Protein AF-A0A7J6MWX7-F1 (afdb_monomer_lite)

Organism: Perkinsus olseni (NCBI:txid32597)

Sequence (137 aa):
MRFIVSILAIAAVAAEDACSNDDLGLMGGDVFSEFVWYCTQTAFIQDSYISECLETGCNMTRGCASCFDDYGRCARGCLNECFVTPSGDSCATCMTKLGCTETLYTCTGLTEPLPSPTKLSPVCSATGPSLLRRTSA

Secondary structure (DSSP, 8-state):
---------------TT-S-HHHHHHHSSHHHHHHHHHHHHHHHHHT--HHHHHHHHH---HHHHHHHHHHHHHHGGGHHHHSS-TTSHHHHHHHHHTTHHHHHHHHH---SPPPPPSS--S--TTS--GGGS----

pLDDT: mean 79.32, std 18.05, range [34.41, 94.5]

Foldseek 3Di:
DDDDDPPPPPPPPLQQALFDPVLVVLQADLLSQLQLLQLLLCCVVVVDAQLVLCCVFVVGDSQLSVLSRQLSVLLVQVCVPCNPFVPDPSSVVSSVVSCSVVSSCRSNVDPDDGDHHPHHDSHRPPPPDPVPPPDDD

Structure (mmCIF, N/CA/C/O backbone):
data_AF-A0A7J6MWX7-F1
#
_entry.id   AF-A0A7J6MWX7-F1
#
loop_
_atom_site.group_PDB
_atom_site.id
_atom_site.type_symbol
_atom_site.label_atom_id
_atom_site.label_alt_id
_atom_site.label_comp_id
_atom_site.label_asym_id
_atom_site.label_entity_id
_atom_site.label_seq_id
_atom_site.pdbx_PDB_ins_code
_atom_site.Cartn_x
_atom_site.Cartn_y
_atom_site.Cartn_z
_atom_site.occupancy
_atom_site.B_iso_or_equiv
_atom_site.auth_seq_id
_atom_site.auth_comp_id
_atom_site.auth_asym_id
_atom_site.auth_atom_id
_atom_site.pdbx_PDB_model_num
ATOM 1 N N . MET A 1 1 ? -36.860 -39.582 3.823 1.00 38.31 1 MET A N 1
ATOM 2 C CA . MET A 1 1 ? -36.135 -39.150 2.607 1.00 38.31 1 MET A CA 1
ATOM 3 C C . MET A 1 1 ? -35.960 -37.637 2.742 1.00 38.31 1 MET A C 1
ATOM 5 O O . MET A 1 1 ? -36.944 -36.932 2.621 1.00 38.31 1 MET A O 1
ATOM 9 N N . ARG A 1 2 ? -34.918 -37.145 3.437 1.00 47.12 2 ARG A N 1
ATOM 10 C CA . ARG A 1 2 ? -33.682 -36.562 2.857 1.00 47.12 2 ARG A CA 1
ATOM 11 C C . ARG A 1 2 ? -33.951 -35.862 1.522 1.00 47.12 2 ARG A C 1
ATOM 13 O O . ARG A 1 2 ? -34.295 -36.584 0.606 1.00 47.12 2 ARG A O 1
ATOM 20 N N . PHE A 1 3 ? -33.774 -34.537 1.437 1.00 42.94 3 PHE A N 1
ATOM 21 C CA . PHE A 1 3 ? -32.740 -33.902 0.604 1.00 42.9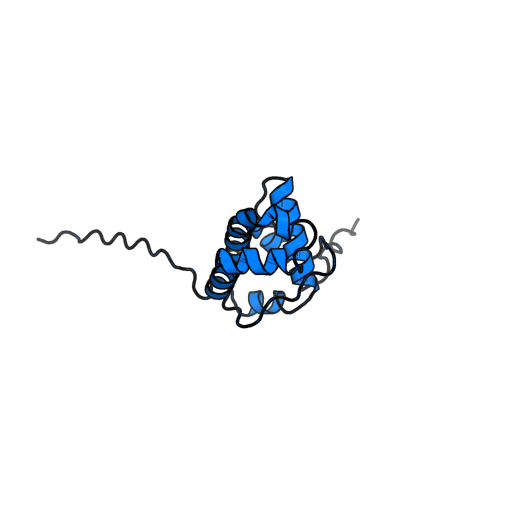4 3 PHE A CA 1
ATOM 22 C C . PHE A 1 3 ? -32.550 -32.406 0.969 1.00 42.94 3 PHE A C 1
ATOM 24 O O . PHE A 1 3 ? -33.390 -31.564 0.690 1.00 42.94 3 PHE A O 1
ATOM 31 N N . ILE A 1 4 ? -31.407 -32.162 1.624 1.00 50.44 4 ILE A N 1
ATOM 32 C CA . ILE A 1 4 ? -30.438 -31.062 1.448 1.00 50.44 4 ILE A CA 1
ATOM 33 C C . ILE A 1 4 ? -30.919 -29.620 1.677 1.00 50.44 4 ILE A C 1
ATOM 35 O O . ILE A 1 4 ? -31.474 -28.960 0.808 1.00 50.44 4 ILE A O 1
ATOM 39 N N . VAL A 1 5 ? -30.545 -29.104 2.849 1.00 44.44 5 VAL A N 1
ATOM 40 C CA . VAL A 1 5 ? -30.363 -27.677 3.125 1.00 44.44 5 VAL A CA 1
ATOM 41 C C . VAL A 1 5 ? -29.252 -27.169 2.196 1.00 44.44 5 VAL A C 1
ATOM 43 O O . VAL A 1 5 ? -28.085 -27.506 2.393 1.00 44.44 5 VAL A O 1
ATOM 46 N N . SER A 1 6 ? -29.595 -26.400 1.163 1.00 42.59 6 SER A N 1
ATOM 47 C CA . SER A 1 6 ? -28.619 -25.658 0.355 1.00 42.59 6 SER A CA 1
ATOM 48 C C . SER A 1 6 ? -28.066 -24.502 1.183 1.00 42.59 6 SER A C 1
ATOM 50 O O . SER A 1 6 ? -28.479 -23.354 1.044 1.00 42.59 6 SER A O 1
ATOM 52 N N . ILE A 1 7 ? -27.134 -24.824 2.077 1.00 50.22 7 ILE A N 1
ATOM 53 C CA . ILE A 1 7 ? -26.260 -23.853 2.727 1.00 50.22 7 ILE A CA 1
ATOM 54 C C . ILE A 1 7 ? -25.263 -23.400 1.658 1.00 50.22 7 ILE A C 1
ATOM 56 O O . ILE A 1 7 ? -24.142 -23.892 1.578 1.00 50.22 7 ILE A O 1
ATOM 60 N N . LEU A 1 8 ? -25.677 -22.460 0.808 1.00 47.09 8 LEU A N 1
ATOM 61 C CA . LEU A 1 8 ? -24.734 -21.514 0.223 1.00 47.09 8 LEU A CA 1
ATOM 62 C C . LEU A 1 8 ? -24.370 -20.541 1.344 1.00 47.09 8 LEU A C 1
ATOM 64 O O . LEU A 1 8 ? -24.843 -19.410 1.401 1.00 47.09 8 LEU A O 1
ATOM 68 N N . ALA A 1 9 ? -23.541 -21.017 2.273 1.00 44.44 9 ALA A N 1
ATOM 69 C CA . ALA A 1 9 ? -22.653 -20.129 2.988 1.00 44.44 9 ALA A CA 1
ATOM 70 C C . ALA A 1 9 ? -21.689 -19.612 1.922 1.00 44.44 9 ALA A C 1
ATOM 72 O O . ALA A 1 9 ? -20.647 -20.207 1.656 1.00 44.44 9 ALA A O 1
ATOM 73 N N . ILE A 1 10 ? -22.073 -18.523 1.258 1.00 48.38 10 ILE A N 1
ATOM 74 C CA . ILE A 1 10 ? -21.075 -17.603 0.747 1.00 48.38 10 ILE A CA 1
ATOM 75 C C . ILE A 1 10 ? -20.430 -17.095 2.027 1.00 48.38 10 ILE A C 1
ATOM 77 O O . ILE A 1 10 ? -20.947 -16.193 2.683 1.00 48.38 10 ILE A O 1
ATOM 81 N N . ALA A 1 11 ? -19.362 -17.767 2.447 1.00 39.28 11 ALA A N 1
ATOM 82 C CA . ALA A 1 11 ? -18.402 -17.137 3.310 1.00 39.28 11 ALA A CA 1
ATOM 83 C C . ALA A 1 11 ? -17.914 -15.938 2.495 1.00 39.28 11 ALA A C 1
ATOM 85 O O . ALA A 1 11 ? -17.018 -16.050 1.662 1.00 39.28 11 ALA A O 1
ATOM 86 N N . ALA A 1 12 ? -18.543 -14.783 2.711 1.00 43.00 12 ALA A N 1
ATOM 87 C CA . ALA A 1 12 ? -17.766 -13.575 2.822 1.00 43.00 12 ALA A CA 1
ATOM 88 C C . ALA A 1 12 ? -16.805 -13.876 3.969 1.00 43.00 12 ALA A C 1
ATOM 90 O O . ALA A 1 12 ? -17.102 -13.632 5.135 1.00 43.00 12 ALA A O 1
ATOM 91 N N . VAL A 1 13 ? -15.695 -14.540 3.638 1.00 44.25 13 VAL A N 1
ATOM 92 C CA . VAL A 1 13 ? -14.496 -14.349 4.415 1.00 44.25 13 VAL A CA 1
ATOM 93 C C . VAL A 1 13 ? -14.266 -12.852 4.252 1.00 44.25 13 VAL A C 1
ATOM 95 O O . VAL A 1 13 ? -13.807 -12.377 3.219 1.00 44.25 13 VAL A O 1
ATOM 98 N N . ALA A 1 14 ? -14.700 -12.069 5.242 1.00 48.03 14 ALA A N 1
ATOM 99 C CA . ALA A 1 14 ? -13.806 -11.021 5.681 1.00 48.03 14 ALA A CA 1
ATOM 100 C C . ALA A 1 14 ? -12.499 -11.786 5.867 1.00 48.03 14 ALA A C 1
ATOM 102 O O . ALA A 1 14 ? -12.469 -12.753 6.632 1.00 48.03 14 ALA A O 1
ATOM 103 N N . ALA A 1 15 ? -11.543 -11.562 4.969 1.00 52.19 15 ALA A N 1
ATOM 104 C CA . ALA A 1 15 ? -10.278 -12.260 5.011 1.00 52.19 15 ALA A CA 1
ATOM 105 C C . ALA A 1 15 ? -9.539 -11.6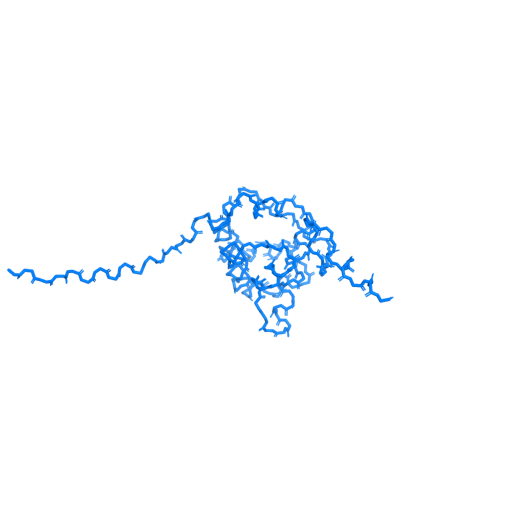87 6.218 1.00 52.19 15 ALA A C 1
ATOM 107 O O . ALA A 1 15 ? -8.663 -10.857 6.063 1.00 52.19 15 ALA A O 1
ATOM 108 N N . GLU A 1 16 ? -10.010 -12.018 7.417 1.00 61.31 16 GLU A N 1
ATOM 109 C CA . GLU A 1 16 ? -9.347 -11.681 8.658 1.00 61.31 16 GLU A CA 1
ATOM 110 C C . GLU A 1 16 ? -8.008 -12.413 8.598 1.00 61.31 16 GLU A C 1
ATOM 112 O O . GLU A 1 16 ? -7.973 -13.624 8.355 1.00 61.31 16 GLU A O 1
ATOM 117 N N . ASP A 1 17 ? -6.921 -11.650 8.685 1.00 74.31 17 ASP A N 1
ATOM 118 C CA . ASP A 1 17 ? -5.550 -12.157 8.601 1.00 74.31 17 ASP A CA 1
ATOM 119 C C . ASP A 1 17 ? -5.221 -12.890 7.279 1.00 74.31 17 ASP A C 1
ATOM 121 O O . ASP A 1 17 ? -4.667 -13.991 7.255 1.00 74.31 17 ASP A O 1
ATOM 125 N N . ALA A 1 18 ? -5.535 -12.269 6.138 1.00 89.38 18 ALA A N 1
ATOM 126 C CA . ALA A 1 18 ? -5.200 -12.782 4.805 1.00 89.38 18 ALA A CA 1
ATOM 127 C C . ALA A 1 18 ? -3.685 -12.881 4.534 1.00 89.38 18 ALA A C 1
ATOM 129 O O . ALA A 1 18 ? -3.270 -13.564 3.591 1.00 89.38 18 ALA A O 1
ATOM 130 N N . CYS A 1 19 ? -2.867 -12.166 5.310 1.00 90.69 19 CYS A N 1
ATOM 131 C CA . CYS A 1 19 ? -1.420 -12.114 5.154 1.00 90.69 19 CYS A CA 1
ATOM 132 C C . CYS A 1 19 ? -0.719 -13.152 6.029 1.00 90.69 19 CYS A C 1
ATOM 134 O O . CYS A 1 19 ? -0.989 -13.292 7.219 1.00 90.69 19 CYS A O 1
ATOM 136 N N . SER A 1 20 ? 0.234 -13.867 5.434 1.00 89.19 20 SER A N 1
ATOM 137 C CA . SER A 1 20 ? 1.129 -14.757 6.170 1.00 89.19 20 SER A CA 1
ATOM 138 C C . SER A 1 20 ? 2.217 -13.974 6.918 1.00 89.19 20 SER A C 1
ATOM 140 O O . SER A 1 20 ? 2.450 -12.796 6.651 1.00 89.19 20 SER A O 1
ATOM 142 N N . ASN A 1 21 ? 2.958 -14.640 7.811 1.00 87.75 21 ASN A N 1
ATOM 143 C CA . ASN A 1 21 ? 4.120 -14.025 8.470 1.00 87.75 21 ASN A CA 1
ATOM 144 C C . ASN A 1 21 ? 5.179 -13.531 7.471 1.00 87.75 21 ASN A C 1
ATOM 146 O O . ASN A 1 21 ? 5.815 -12.508 7.718 1.00 87.75 21 ASN A O 1
ATOM 150 N N . ASP A 1 22 ? 5.357 -14.237 6.350 1.00 88.31 22 ASP A N 1
ATOM 151 C CA . ASP A 1 22 ? 6.292 -13.824 5.303 1.00 88.31 22 ASP A CA 1
ATOM 152 C C . ASP A 1 22 ? 5.814 -12.527 4.639 1.00 88.31 22 ASP A C 1
ATOM 154 O O . ASP A 1 22 ? 6.615 -11.616 4.445 1.00 88.31 22 ASP A O 1
ATOM 158 N N . ASP A 1 23 ? 4.507 -12.401 4.379 1.00 89.69 23 ASP A N 1
ATOM 159 C CA . ASP A 1 23 ? 3.913 -11.178 3.830 1.00 89.69 23 ASP A CA 1
ATOM 160 C C . ASP A 1 23 ? 4.060 -9.992 4.785 1.00 89.69 23 ASP A C 1
ATOM 162 O O . ASP A 1 23 ? 4.457 -8.907 4.367 1.00 89.69 23 ASP A O 1
ATOM 166 N N . LEU A 1 24 ? 3.782 -10.200 6.075 1.00 88.50 24 LEU A N 1
ATOM 167 C CA . LEU A 1 24 ? 3.964 -9.182 7.112 1.00 88.50 24 LEU A CA 1
ATOM 168 C C . LEU A 1 24 ? 5.429 -8.730 7.204 1.00 88.50 24 LEU A C 1
ATOM 170 O O . LEU A 1 24 ? 5.705 -7.543 7.386 1.00 88.50 24 LEU A O 1
ATOM 174 N N . GLY A 1 25 ? 6.373 -9.654 7.001 1.00 86.62 25 GLY A N 1
ATOM 175 C CA . GLY A 1 25 ? 7.802 -9.356 6.911 1.00 86.62 25 GLY A CA 1
ATOM 176 C C . GLY A 1 25 ? 8.171 -8.409 5.763 1.00 86.62 25 GLY A C 1
ATOM 177 O O . GLY A 1 25 ? 9.158 -7.681 5.876 1.00 86.62 25 GLY A O 1
ATOM 178 N N . LEU A 1 26 ? 7.369 -8.354 4.691 1.00 86.00 26 LEU A N 1
ATOM 179 C CA . LEU A 1 26 ? 7.564 -7.415 3.580 1.00 86.00 26 LEU A CA 1
ATOM 180 C C . LEU A 1 26 ? 7.179 -5.980 3.963 1.00 86.00 26 LEU A C 1
ATOM 182 O O . LEU A 1 26 ? 7.712 -5.039 3.388 1.00 86.00 26 LEU A O 1
ATOM 186 N N . MET A 1 27 ? 6.262 -5.802 4.917 1.00 85.62 27 MET A N 1
ATOM 187 C CA . MET A 1 27 ? 5.562 -4.533 5.150 1.00 85.62 27 MET A CA 1
ATOM 188 C C . MET A 1 27 ? 6.262 -3.563 6.104 1.00 85.62 27 MET A C 1
ATOM 190 O O . MET A 1 27 ? 5.918 -2.383 6.153 1.00 85.62 27 MET A O 1
ATOM 194 N N . GLY A 1 28 ? 7.242 -4.035 6.872 1.00 72.88 28 GLY A N 1
ATOM 195 C CA . GLY A 1 28 ? 7.806 -3.299 8.009 1.00 72.88 28 GLY A CA 1
ATOM 196 C C . GLY A 1 28 ? 8.765 -2.146 7.682 1.00 72.88 28 GLY A C 1
ATOM 197 O O . GLY A 1 28 ? 9.431 -1.662 8.593 1.00 72.88 28 GLY A O 1
ATOM 198 N N . GLY A 1 29 ? 8.900 -1.717 6.423 1.00 77.06 29 GLY A N 1
ATOM 199 C CA . GLY A 1 29 ? 9.901 -0.719 6.031 1.00 77.06 29 GLY A CA 1
ATOM 200 C C . GLY A 1 29 ? 9.440 0.263 4.959 1.00 77.06 29 GLY A C 1
ATOM 201 O O . GLY A 1 29 ? 8.511 -0.007 4.197 1.00 77.06 29 GLY A O 1
ATOM 202 N N . ASP A 1 30 ? 10.149 1.392 4.868 1.00 83.31 30 ASP A N 1
ATOM 203 C CA . ASP A 1 30 ? 9.839 2.488 3.939 1.00 83.31 30 ASP A CA 1
ATOM 204 C C . ASP A 1 30 ? 9.726 1.996 2.492 1.00 83.31 30 ASP A C 1
ATOM 206 O O . ASP A 1 30 ? 8.806 2.376 1.776 1.00 83.31 30 ASP A O 1
ATOM 210 N N . VAL A 1 31 ? 10.595 1.066 2.088 1.00 87.06 31 VAL A N 1
ATOM 211 C CA . VAL A 1 31 ? 10.627 0.491 0.734 1.00 87.06 31 VAL A CA 1
ATOM 212 C C . VAL A 1 31 ? 9.273 -0.081 0.314 1.00 87.06 31 VAL A C 1
ATOM 214 O O . VAL A 1 31 ? 8.848 0.125 -0.822 1.00 87.06 31 VAL A O 1
ATOM 217 N N . PHE A 1 32 ? 8.584 -0.778 1.218 1.00 90.44 32 PHE A N 1
ATOM 218 C CA . PHE A 1 32 ? 7.272 -1.334 0.917 1.00 90.44 32 PHE A CA 1
ATOM 219 C C . PHE A 1 32 ? 6.228 -0.234 0.758 1.00 90.44 32 PHE A C 1
ATOM 221 O O . PHE A 1 32 ? 5.498 -0.228 -0.227 1.00 90.44 32 PHE A O 1
ATOM 228 N N . SER A 1 33 ? 6.200 0.739 1.671 1.00 89.50 33 SER A N 1
ATOM 229 C CA . SER A 1 33 ? 5.266 1.866 1.579 1.00 89.50 33 SER A CA 1
ATOM 230 C C . SER A 1 33 ? 5.456 2.686 0.293 1.00 89.50 33 SER A C 1
ATOM 232 O O . SER A 1 33 ? 4.482 3.056 -0.363 1.00 89.50 33 SER A O 1
ATOM 234 N N . GLU A 1 34 ? 6.706 2.928 -0.114 1.00 91.56 34 GLU A N 1
ATOM 235 C CA . GLU A 1 34 ? 7.059 3.655 -1.339 1.00 91.56 34 GLU A CA 1
ATOM 236 C C . GLU A 1 34 ? 6.632 2.885 -2.594 1.00 91.56 34 GLU A C 1
ATOM 238 O O . GLU A 1 34 ? 6.187 3.482 -3.581 1.00 91.56 34 GLU A O 1
ATOM 243 N N . PHE A 1 35 ? 6.742 1.556 -2.545 1.00 93.00 35 PHE A N 1
ATOM 244 C CA . PHE A 1 35 ? 6.305 0.674 -3.617 1.00 93.00 35 PHE A CA 1
ATOM 245 C C . PHE A 1 35 ? 4.782 0.547 -3.696 1.00 93.00 35 PHE A C 1
ATOM 247 O O . PHE A 1 35 ? 4.218 0.636 -4.783 1.00 93.00 35 PHE A O 1
ATOM 254 N N . VAL A 1 36 ? 4.085 0.435 -2.563 1.00 91.88 36 VAL A N 1
ATOM 255 C CA . VAL A 1 36 ? 2.614 0.476 -2.512 1.00 91.88 36 VAL A CA 1
ATOM 256 C C . VAL A 1 36 ? 2.097 1.798 -3.075 1.00 91.88 36 VAL A C 1
ATOM 258 O O . VAL A 1 36 ? 1.128 1.800 -3.840 1.00 91.88 36 VAL A O 1
ATOM 261 N N . TRP A 1 37 ? 2.757 2.922 -2.771 1.00 90.56 37 TRP A N 1
ATOM 262 C CA . TRP A 1 37 ? 2.411 4.204 -3.385 1.00 90.56 37 TRP A CA 1
ATOM 263 C C . TRP A 1 37 ? 2.603 4.159 -4.903 1.00 90.56 37 TRP A C 1
ATOM 265 O O . TRP A 1 37 ? 1.683 4.508 -5.644 1.00 90.56 37 TRP A O 1
ATOM 275 N N . TYR A 1 38 ? 3.739 3.655 -5.389 1.00 92.06 38 TYR A N 1
ATOM 276 C CA . TYR A 1 38 ? 3.962 3.463 -6.823 1.00 92.06 38 TYR A CA 1
ATOM 277 C C . TYR A 1 38 ? 2.880 2.590 -7.485 1.00 92.06 38 TYR A C 1
ATOM 279 O O . TYR A 1 38 ? 2.338 2.973 -8.527 1.00 92.06 38 TYR A O 1
ATOM 287 N N . CYS A 1 39 ? 2.519 1.459 -6.875 1.00 92.75 39 CYS A N 1
ATOM 288 C CA . CYS A 1 39 ? 1.469 0.574 -7.374 1.00 92.75 39 CYS A CA 1
ATOM 289 C C . CYS A 1 39 ? 0.104 1.267 -7.399 1.00 92.75 39 CYS A C 1
ATOM 291 O O . CYS A 1 39 ? -0.617 1.148 -8.384 1.00 92.75 39 CYS A O 1
ATOM 293 N N . THR A 1 40 ? -0.229 2.043 -6.366 1.00 89.88 40 THR A N 1
ATOM 294 C CA . THR A 1 40 ? -1.490 2.799 -6.289 1.00 89.88 40 THR A CA 1
ATOM 295 C C . THR A 1 40 ? -1.577 3.854 -7.392 1.00 89.88 40 THR A C 1
ATOM 297 O O . THR A 1 40 ? -2.594 3.957 -8.075 1.00 89.88 40 THR A O 1
ATOM 300 N N . GLN A 1 41 ? -0.494 4.600 -7.625 1.00 88.25 41 GLN A N 1
ATOM 301 C CA . GLN A 1 41 ? -0.437 5.596 -8.700 1.00 88.25 41 GLN A CA 1
ATOM 302 C C . GLN A 1 41 ? -0.553 4.933 -10.075 1.00 88.25 41 GLN A C 1
ATOM 304 O O . GLN A 1 41 ? -1.265 5.425 -10.948 1.00 88.25 41 GLN A O 1
ATOM 309 N N . THR A 1 42 ? 0.124 3.800 -10.261 1.00 89.31 42 THR A N 1
ATOM 310 C CA . THR A 1 42 ? 0.092 3.034 -11.511 1.00 89.31 42 THR A CA 1
ATOM 311 C C . THR A 1 42 ? -1.302 2.481 -11.783 1.00 89.31 42 THR A C 1
ATOM 313 O O . THR A 1 42 ? -1.826 2.693 -12.873 1.00 89.31 42 THR A O 1
ATOM 316 N N . ALA A 1 43 ? -1.931 1.872 -10.777 1.00 89.00 43 ALA A N 1
ATOM 317 C CA . ALA A 1 43 ? -3.306 1.388 -10.831 1.00 89.00 43 ALA A CA 1
ATOM 318 C C . ALA A 1 43 ? -4.288 2.498 -11.201 1.00 89.00 43 ALA A C 1
ATOM 320 O O . ALA A 1 43 ? -5.161 2.301 -12.039 1.00 89.00 43 ALA A O 1
ATOM 321 N N . PHE A 1 44 ? -4.108 3.691 -10.634 1.00 83.38 44 PHE A N 1
ATOM 322 C CA . PHE A 1 44 ? -4.951 4.833 -10.960 1.00 83.38 44 PHE A CA 1
ATOM 323 C C . PHE A 1 44 ? -4.755 5.337 -12.399 1.00 83.38 44 PHE A C 1
ATOM 325 O O . PHE A 1 44 ? -5.727 5.640 -13.084 1.00 83.38 44 PHE A O 1
ATOM 332 N N . ILE A 1 45 ? -3.508 5.442 -12.866 1.00 85.12 45 ILE A N 1
ATOM 333 C CA . ILE A 1 45 ? -3.187 6.008 -14.186 1.00 85.12 45 ILE A CA 1
ATOM 334 C C . ILE A 1 45 ? -3.478 5.017 -15.321 1.00 85.12 45 ILE A C 1
ATOM 336 O O . ILE A 1 45 ? -3.889 5.430 -16.403 1.00 85.12 45 ILE A O 1
ATOM 340 N N . GLN A 1 46 ? -3.227 3.727 -15.094 1.00 85.19 46 GLN A N 1
ATOM 341 C CA . GLN A 1 46 ? -3.278 2.680 -16.120 1.00 85.19 46 GLN A CA 1
ATOM 342 C C . GLN A 1 46 ? -4.492 1.753 -15.992 1.00 85.19 46 GLN A C 1
ATOM 344 O O . GLN A 1 46 ? -4.609 0.824 -16.785 1.00 85.19 46 GLN A O 1
ATOM 349 N N . ASP A 1 47 ? -5.378 1.993 -15.020 1.00 81.62 47 ASP A N 1
ATOM 350 C CA . ASP A 1 47 ? -6.512 1.114 -14.696 1.00 81.62 47 ASP A CA 1
ATOM 351 C C . ASP A 1 47 ? -6.070 -0.342 -14.434 1.00 81.62 47 ASP A C 1
ATOM 353 O O . ASP A 1 47 ? -6.672 -1.306 -14.903 1.00 81.62 47 ASP A O 1
ATOM 357 N N . SER A 1 48 ? -4.955 -0.501 -13.708 1.00 84.44 48 SER A N 1
ATOM 358 C CA . SER A 1 48 ? -4.383 -1.801 -13.333 1.00 84.44 48 SER A CA 1
ATOM 359 C C . SER A 1 48 ? -4.711 -2.180 -11.884 1.00 84.44 48 SER A C 1
ATOM 361 O O . SER A 1 48 ? -5.195 -1.363 -11.101 1.00 84.44 48 SER A O 1
ATOM 363 N N . TYR A 1 49 ? -4.419 -3.423 -11.496 1.00 89.00 49 TYR A N 1
ATOM 364 C CA . TYR A 1 49 ? -4.598 -3.891 -10.119 1.00 89.00 49 TYR A CA 1
ATOM 365 C C . TYR A 1 49 ? -3.346 -3.622 -9.271 1.00 89.00 49 TYR A C 1
ATOM 367 O O . TYR A 1 49 ? -2.217 -3.850 -9.710 1.00 89.00 49 TYR A O 1
ATOM 375 N N . ILE A 1 50 ? -3.541 -3.144 -8.041 1.00 92.88 50 ILE A N 1
ATOM 376 C CA . ILE A 1 50 ? -2.476 -2.978 -7.041 1.00 92.88 50 ILE A CA 1
ATOM 377 C C . ILE A 1 50 ? -1.964 -4.355 -6.618 1.00 92.88 50 ILE A C 1
ATOM 379 O O . ILE A 1 50 ? -0.757 -4.538 -6.469 1.00 92.88 50 ILE A O 1
ATOM 383 N N . SER A 1 51 ? -2.867 -5.329 -6.479 1.00 93.50 51 SER A N 1
ATOM 384 C CA . SER A 1 51 ? -2.535 -6.703 -6.099 1.00 93.50 51 SER A CA 1
ATOM 385 C C . SER A 1 51 ? -1.500 -7.324 -7.038 1.00 93.50 51 SER A C 1
ATOM 387 O O . SER A 1 51 ? -0.463 -7.790 -6.578 1.00 93.50 51 SER A O 1
ATOM 389 N N . GLU A 1 52 ? -1.707 -7.223 -8.351 1.00 92.19 52 GLU A N 1
ATOM 390 C CA . G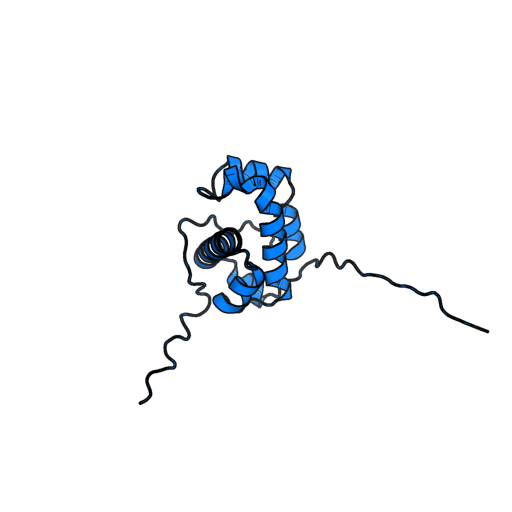LU A 1 52 ? -0.769 -7.727 -9.361 1.00 92.19 52 GLU A CA 1
ATOM 391 C C . GLU A 1 52 ? 0.611 -7.051 -9.268 1.00 92.19 52 GLU A C 1
ATOM 393 O O . GLU A 1 52 ? 1.648 -7.709 -9.381 1.00 92.19 52 GLU A O 1
ATOM 398 N N . CYS A 1 53 ? 0.642 -5.742 -9.005 1.00 93.44 53 CYS A N 1
ATOM 399 C CA . CYS A 1 53 ? 1.882 -4.995 -8.796 1.00 93.44 53 CYS A CA 1
ATOM 400 C C . CYS A 1 53 ? 2.645 -5.475 -7.545 1.00 93.44 53 CYS A C 1
ATOM 402 O O . CYS A 1 53 ? 3.865 -5.625 -7.587 1.00 93.44 53 CYS A O 1
ATOM 404 N N . LEU A 1 54 ? 1.943 -5.787 -6.451 1.00 93.00 54 LEU A N 1
ATOM 405 C CA . LEU A 1 54 ? 2.545 -6.308 -5.217 1.00 93.00 54 LEU A CA 1
ATOM 406 C C . LEU A 1 54 ? 2.977 -7.772 -5.335 1.00 93.00 54 LEU A C 1
ATOM 408 O O . LEU A 1 54 ? 4.060 -8.123 -4.865 1.00 93.00 54 LEU A O 1
ATOM 412 N N . GLU A 1 55 ? 2.183 -8.609 -6.003 1.00 92.88 55 GLU A N 1
ATOM 413 C CA . GLU A 1 55 ? 2.541 -9.998 -6.308 1.00 92.88 55 GLU A CA 1
ATOM 414 C C . GLU A 1 55 ? 3.842 -10.039 -7.123 1.00 92.88 55 GLU A C 1
ATOM 416 O O . GLU A 1 55 ? 4.791 -10.733 -6.766 1.00 92.88 55 GLU A O 1
ATOM 421 N N . THR A 1 56 ? 3.925 -9.249 -8.195 1.00 90.00 56 THR A N 1
ATOM 422 C CA . THR A 1 56 ? 5.084 -9.269 -9.098 1.00 90.00 56 THR A CA 1
ATOM 423 C C . THR A 1 56 ? 6.300 -8.532 -8.544 1.00 90.00 56 THR A C 1
ATOM 425 O O . THR A 1 56 ? 7.430 -8.969 -8.764 1.00 90.00 56 THR A O 1
ATOM 428 N N . GLY A 1 57 ? 6.094 -7.422 -7.834 1.00 89.62 57 GLY A N 1
ATOM 429 C CA . GLY A 1 57 ? 7.178 -6.580 -7.339 1.00 89.62 57 GLY A CA 1
ATOM 430 C C . GLY A 1 57 ? 7.742 -7.020 -5.996 1.00 89.62 57 GLY A C 1
ATOM 431 O O . GLY A 1 57 ? 8.958 -6.997 -5.825 1.00 89.62 57 GLY A O 1
ATOM 432 N N . CYS A 1 58 ? 6.880 -7.424 -5.057 1.00 89.00 58 CYS A N 1
ATOM 433 C CA . CYS A 1 58 ? 7.265 -7.800 -3.693 1.00 89.00 58 CYS A CA 1
ATOM 434 C C . CYS A 1 58 ? 7.263 -9.311 -3.445 1.00 89.00 58 CYS A C 1
ATOM 436 O O . CYS A 1 58 ? 7.653 -9.727 -2.357 1.00 89.00 58 CYS A O 1
ATOM 438 N N . ASN A 1 59 ? 6.797 -10.125 -4.401 1.00 89.81 59 ASN A N 1
ATOM 439 C CA . ASN A 1 59 ? 6.509 -11.545 -4.175 1.00 89.81 59 ASN A CA 1
ATOM 440 C C . ASN A 1 59 ? 5.504 -11.766 -3.023 1.00 89.81 59 ASN A C 1
ATOM 442 O O . ASN A 1 59 ? 5.587 -12.750 -2.289 1.00 89.81 59 ASN A O 1
ATOM 446 N N . MET A 1 60 ? 4.572 -10.824 -2.859 1.00 91.19 60 MET A N 1
ATOM 447 C CA . MET A 1 60 ? 3.499 -10.906 -1.871 1.00 91.19 60 MET A CA 1
ATOM 448 C C . MET A 1 60 ? 2.480 -11.964 -2.291 1.00 91.19 60 MET A C 1
ATOM 450 O O . MET A 1 60 ? 2.187 -12.118 -3.478 1.00 91.19 60 MET A O 1
ATOM 454 N N . THR A 1 61 ? 1.912 -12.691 -1.334 1.00 93.12 61 THR A N 1
ATOM 455 C CA . THR A 1 61 ? 0.859 -13.658 -1.637 1.00 93.12 61 THR A CA 1
ATOM 456 C C . THR A 1 61 ? -0.384 -12.953 -2.173 1.00 93.12 61 THR A C 1
ATOM 458 O O . THR A 1 61 ? -0.748 -11.862 -1.736 1.00 93.12 61 THR A O 1
ATOM 461 N N . ARG A 1 62 ? -1.092 -13.600 -3.106 1.00 91.69 62 ARG A N 1
ATOM 462 C CA . ARG A 1 62 ? -2.308 -13.047 -3.724 1.00 91.69 62 ARG A CA 1
ATOM 463 C C . ARG A 1 62 ? -3.374 -12.643 -2.703 1.00 91.69 62 ARG A C 1
ATOM 465 O O . ARG A 1 62 ? -4.031 -11.621 -2.878 1.00 91.69 62 ARG A O 1
ATOM 472 N N . GLY A 1 63 ? -3.550 -13.449 -1.653 1.00 92.12 63 GLY A N 1
ATOM 473 C CA . GLY A 1 63 ? -4.498 -13.160 -0.574 1.00 92.12 63 GLY A CA 1
ATOM 474 C C . GLY A 1 63 ? -4.158 -11.841 0.110 1.00 92.12 63 GLY A C 1
ATOM 475 O O . GLY A 1 63 ? -4.979 -10.929 0.134 1.00 92.12 63 GLY A O 1
ATOM 476 N N . CYS A 1 64 ? -2.909 -11.690 0.541 1.00 93.19 64 CYS A N 1
ATOM 477 C CA . CYS A 1 64 ? -2.440 -10.463 1.165 1.00 93.19 64 CYS A CA 1
ATOM 478 C C . CYS A 1 64 ? -2.467 -9.252 0.215 1.00 93.19 64 CYS A C 1
ATOM 480 O O . CYS A 1 64 ? -2.955 -8.179 0.565 1.00 93.19 64 CYS A O 1
ATOM 482 N N . ALA A 1 65 ? -2.020 -9.431 -1.030 1.00 93.88 65 ALA A N 1
ATOM 483 C CA . ALA A 1 65 ? -2.011 -8.387 -2.050 1.00 93.88 65 ALA A CA 1
ATOM 484 C C . ALA A 1 65 ? -3.430 -7.869 -2.368 1.00 93.88 65 ALA A C 1
ATOM 486 O O . ALA A 1 65 ? -3.615 -6.683 -2.650 1.00 93.88 65 ALA A O 1
ATOM 487 N N . SER A 1 66 ? -4.450 -8.731 -2.272 1.00 94.38 66 SER A N 1
ATOM 488 C CA . SER A 1 66 ? -5.850 -8.342 -2.480 1.00 94.38 66 SER A CA 1
ATOM 489 C C . SER A 1 66 ? -6.385 -7.368 -1.418 1.00 94.38 66 SER A C 1
ATOM 491 O O . SER A 1 66 ? -7.215 -6.519 -1.747 1.00 94.38 66 SER A O 1
ATOM 493 N N . CYS A 1 67 ? -5.826 -7.376 -0.201 1.00 94.50 67 CYS A N 1
ATOM 494 C CA . CYS A 1 67 ? -6.140 -6.376 0.825 1.00 94.50 67 CYS A CA 1
ATOM 495 C C . CYS A 1 67 ? -5.768 -4.956 0.378 1.00 94.50 67 CYS A C 1
ATOM 497 O O . CYS A 1 67 ? -6.505 -4.003 0.630 1.00 94.50 67 CYS A O 1
ATOM 499 N N . PHE A 1 68 ? -4.638 -4.802 -0.318 1.00 93.19 68 PHE A N 1
ATOM 500 C CA . PHE A 1 68 ? -4.184 -3.504 -0.827 1.00 93.19 68 PHE A CA 1
ATOM 501 C C . PHE A 1 68 ? -4.982 -3.040 -2.040 1.00 93.19 68 PHE A C 1
ATOM 503 O O . PHE A 1 68 ? -5.166 -1.841 -2.235 1.00 93.19 68 PHE A O 1
ATOM 510 N N . ASP A 1 69 ? -5.495 -3.979 -2.829 1.00 91.94 69 ASP A N 1
ATOM 511 C CA . ASP A 1 69 ? -6.467 -3.691 -3.875 1.00 91.94 69 ASP A CA 1
ATOM 512 C C . ASP A 1 69 ? -7.746 -3.091 -3.282 1.00 91.94 69 ASP A C 1
ATOM 514 O O . ASP A 1 69 ? -8.197 -2.037 -3.729 1.00 91.94 69 ASP A O 1
ATOM 518 N N . ASP A 1 70 ? -8.319 -3.722 -2.256 1.00 91.44 70 ASP A N 1
ATOM 519 C CA . ASP A 1 70 ? -9.527 -3.223 -1.592 1.00 91.44 70 ASP A CA 1
ATOM 520 C C . ASP A 1 70 ? -9.281 -1.891 -0.880 1.00 91.44 70 ASP A C 1
ATOM 522 O O . ASP A 1 70 ? -10.080 -0.957 -1.012 1.00 91.44 70 ASP A O 1
ATOM 526 N N . TYR A 1 71 ? -8.128 -1.751 -0.226 1.00 91.25 71 TYR A N 1
ATOM 527 C CA . TYR A 1 71 ? -7.688 -0.485 0.348 1.00 91.25 71 TYR A CA 1
ATOM 528 C C . TYR A 1 71 ? -7.561 0.613 -0.710 1.00 91.25 71 TYR A C 1
ATOM 530 O O . TYR A 1 71 ? -8.105 1.699 -0.529 1.00 91.25 71 TYR A O 1
ATOM 538 N N . GLY A 1 72 ? -6.914 0.341 -1.845 1.00 89.00 72 GLY A N 1
ATOM 539 C CA . GLY A 1 72 ? -6.792 1.298 -2.943 1.00 89.00 72 GLY A CA 1
ATOM 540 C C . GLY A 1 72 ? -8.139 1.646 -3.573 1.00 89.00 72 GLY A C 1
ATOM 541 O O . GLY A 1 72 ? -8.398 2.810 -3.881 1.00 89.00 72 GLY A O 1
ATOM 542 N N . ARG A 1 73 ? -9.051 0.671 -3.700 1.00 88.44 73 ARG A N 1
ATOM 543 C CA . ARG A 1 73 ? -10.432 0.910 -4.146 1.00 88.44 73 ARG A CA 1
ATOM 544 C C . ARG A 1 73 ? -11.177 1.850 -3.198 1.00 88.44 73 ARG A C 1
ATOM 546 O O . ARG A 1 73 ? -11.892 2.723 -3.693 1.00 88.44 73 ARG A O 1
ATOM 553 N N . CYS A 1 74 ? -10.987 1.694 -1.888 1.00 89.62 74 CYS A N 1
ATOM 554 C CA . CYS A 1 74 ? -11.508 2.601 -0.864 1.00 89.62 74 CYS A CA 1
ATOM 555 C C . CYS A 1 74 ? -10.854 3.991 -0.966 1.00 89.62 74 CYS A C 1
ATOM 557 O O . CYS A 1 74 ? -11.549 5.008 -1.026 1.00 89.62 74 CYS A O 1
ATOM 559 N N . ALA A 1 75 ? -9.526 4.030 -1.116 1.00 88.56 75 ALA A N 1
ATOM 560 C CA . ALA A 1 75 ? -8.726 5.247 -1.218 1.00 88.56 75 ALA A CA 1
ATOM 561 C C . ALA A 1 75 ? -9.086 6.129 -2.418 1.00 88.56 75 ALA A C 1
ATOM 563 O O . ALA A 1 75 ? -8.853 7.336 -2.378 1.00 88.56 75 ALA A O 1
ATOM 564 N N . ARG A 1 76 ? -9.717 5.582 -3.467 1.00 86.62 76 ARG A N 1
ATOM 565 C CA . ARG A 1 76 ? -10.253 6.389 -4.579 1.00 86.62 76 ARG A CA 1
ATOM 566 C C . ARG A 1 76 ? -11.247 7.456 -4.122 1.00 86.62 76 ARG A C 1
ATOM 568 O O . ARG A 1 76 ? -11.322 8.505 -4.754 1.00 86.62 76 ARG A O 1
ATOM 575 N N . GLY A 1 77 ? -11.976 7.220 -3.029 1.00 87.88 77 GLY A N 1
ATOM 576 C CA . GLY A 1 77 ? -12.848 8.228 -2.419 1.00 87.88 77 GLY A CA 1
ATOM 577 C C . GLY A 1 77 ? -12.092 9.417 -1.811 1.00 87.88 77 GLY A C 1
ATOM 578 O O . GLY A 1 77 ? -12.695 10.465 -1.607 1.00 87.88 77 GLY A O 1
ATOM 579 N N . CYS A 1 78 ? -10.788 9.260 -1.573 1.00 88.94 78 CYS A N 1
ATOM 580 C CA . CYS A 1 78 ? -9.875 10.234 -0.969 1.00 88.94 78 CYS A CA 1
ATOM 581 C C . CYS A 1 78 ? -8.754 10.664 -1.923 1.00 88.94 78 CYS A C 1
ATOM 583 O O . CYS A 1 78 ? -7.705 11.151 -1.500 1.00 88.94 78 CYS A O 1
ATOM 585 N N . LEU A 1 79 ? -8.920 10.423 -3.225 1.00 86.19 79 LEU A N 1
ATOM 586 C CA . LEU A 1 79 ? -7.854 10.627 -4.197 1.00 86.19 79 LEU A CA 1
ATOM 587 C C . LEU A 1 79 ? -7.381 12.087 -4.237 1.00 86.19 79 LEU A C 1
ATOM 589 O O . LEU A 1 79 ? -6.181 12.336 -4.326 1.00 86.19 79 LEU A O 1
ATOM 593 N N . ASN A 1 80 ? -8.302 13.048 -4.144 1.00 87.75 80 ASN A N 1
ATOM 594 C CA . ASN A 1 80 ? -7.960 14.472 -4.190 1.00 87.75 80 ASN A CA 1
ATOM 595 C C . ASN A 1 80 ? -7.035 14.871 -3.033 1.00 87.75 80 ASN A C 1
ATOM 597 O O . ASN A 1 80 ? -6.181 15.740 -3.187 1.00 87.75 80 ASN A O 1
ATOM 601 N N . GLU A 1 81 ? -7.199 14.218 -1.888 1.00 89.12 81 GLU A N 1
ATOM 602 C CA . GLU A 1 81 ? -6.442 14.444 -0.670 1.00 89.12 81 GLU A CA 1
ATOM 603 C C . GLU A 1 81 ? -5.137 13.630 -0.642 1.00 89.12 81 GLU A C 1
ATOM 605 O O . GLU A 1 81 ? -4.143 14.097 -0.089 1.00 89.12 81 GLU A O 1
ATOM 610 N N . CYS A 1 82 ? -5.128 12.433 -1.240 1.00 85.38 82 CYS A N 1
ATOM 611 C CA . CYS A 1 82 ? -4.057 11.440 -1.099 1.00 85.38 82 CYS A CA 1
ATOM 612 C C . CYS A 1 82 ? -3.091 11.329 -2.288 1.00 85.38 82 CYS A C 1
ATOM 614 O O . CYS A 1 82 ? -1.992 10.808 -2.116 1.00 85.38 82 CYS A O 1
ATOM 616 N N . PHE A 1 83 ? -3.463 11.785 -3.489 1.00 82.25 83 PHE A N 1
ATOM 617 C CA . PHE A 1 83 ? -2.707 11.482 -4.715 1.00 82.25 83 PHE A CA 1
ATOM 618 C C . PHE A 1 83 ? -1.280 12.050 -4.721 1.00 82.25 83 PHE A C 1
ATOM 620 O O . PHE A 1 83 ? -0.339 11.381 -5.145 1.00 82.25 83 PHE A O 1
ATOM 627 N N . VAL A 1 84 ? -1.118 13.295 -4.262 1.00 81.12 84 VAL A N 1
ATOM 628 C CA . VAL A 1 84 ? 0.182 13.991 -4.245 1.00 81.12 84 VAL A CA 1
ATOM 629 C C . VAL A 1 84 ? 0.902 13.802 -2.913 1.00 81.12 84 VAL A C 1
ATOM 631 O O . VAL A 1 84 ? 2.121 13.642 -2.891 1.00 81.12 84 VAL A O 1
ATOM 634 N N . THR A 1 85 ? 0.148 13.803 -1.813 1.00 82.62 85 THR A N 1
ATOM 635 C CA . THR A 1 85 ? 0.693 13.766 -0.453 1.00 82.62 85 THR A CA 1
ATOM 636 C C . THR A 1 85 ? -0.036 12.691 0.358 1.00 82.62 85 THR A C 1
ATOM 638 O O . THR A 1 85 ? -0.910 13.016 1.163 1.00 82.62 85 THR A O 1
ATOM 641 N N . PRO A 1 86 ? 0.302 11.402 0.173 1.00 81.38 86 PRO A N 1
ATOM 642 C CA . PRO A 1 86 ? -0.375 10.293 0.853 1.00 81.38 86 PRO A CA 1
ATOM 643 C C . PRO A 1 86 ? -0.173 10.312 2.375 1.00 81.38 86 PRO A C 1
ATOM 645 O O . PRO A 1 86 ? -0.947 9.706 3.106 1.00 81.38 86 PRO A O 1
ATOM 648 N N . SER A 1 87 ? 0.845 11.029 2.859 1.00 83.12 87 SER A N 1
ATOM 649 C CA . SER A 1 87 ? 1.131 11.246 4.280 1.00 83.12 87 SER A CA 1
ATOM 650 C C . SER A 1 87 ? 0.509 12.523 4.856 1.00 83.12 87 SER A C 1
ATOM 652 O O . SER A 1 87 ? 0.740 12.851 6.016 1.00 83.12 87 SER A O 1
ATOM 654 N N . GLY A 1 88 ? -0.247 13.284 4.060 1.00 85.00 88 GLY A N 1
ATOM 655 C CA . GLY A 1 88 ? -0.848 14.537 4.506 1.00 85.00 88 GLY A CA 1
ATOM 656 C C . GLY A 1 88 ? -2.051 14.316 5.426 1.00 85.00 88 GLY A C 1
ATOM 657 O O . GLY A 1 88 ? -2.849 13.404 5.208 1.00 85.00 88 GLY A O 1
ATOM 658 N N . ASP A 1 89 ? -2.253 15.215 6.393 1.00 90.25 89 ASP A N 1
ATOM 659 C CA . ASP A 1 89 ? -3.359 15.136 7.364 1.00 90.25 89 ASP A CA 1
ATOM 660 C C . ASP A 1 89 ? -4.743 15.036 6.704 1.00 90.25 89 ASP A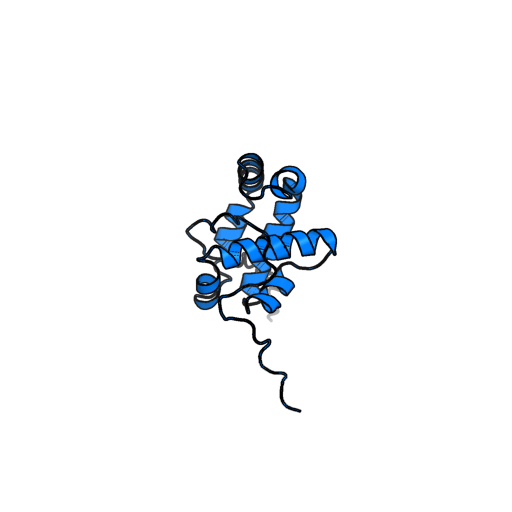 C 1
ATOM 662 O O . ASP A 1 89 ? -5.640 14.358 7.207 1.00 90.25 89 ASP A O 1
ATOM 666 N N . SER A 1 90 ? -4.927 15.694 5.554 1.00 90.12 90 SER A N 1
ATOM 667 C CA . SER A 1 90 ? -6.182 15.631 4.791 1.00 90.12 90 SER A CA 1
ATOM 668 C C . SER A 1 90 ? -6.440 14.234 4.225 1.00 90.12 90 SER A C 1
ATOM 670 O O . SER A 1 90 ? -7.565 13.742 4.311 1.00 90.12 90 SER A O 1
ATOM 672 N N . CYS A 1 91 ? -5.396 13.569 3.716 1.00 89.44 91 CYS A N 1
ATOM 673 C CA . CYS A 1 91 ? -5.484 12.187 3.259 1.00 89.44 91 CYS A CA 1
ATOM 674 C C . CYS A 1 91 ? -5.823 11.262 4.430 1.00 89.44 91 CYS A C 1
ATOM 676 O O . CYS A 1 91 ? -6.826 10.551 4.385 1.00 89.44 91 CYS A O 1
ATOM 678 N N . ALA A 1 92 ? -5.051 11.345 5.519 1.00 87.75 92 ALA A N 1
ATOM 679 C CA . ALA A 1 92 ? -5.259 10.526 6.711 1.00 87.75 92 ALA A CA 1
ATOM 680 C C . ALA A 1 92 ? -6.677 10.688 7.289 1.00 87.75 92 ALA A C 1
ATOM 682 O O . ALA A 1 92 ? -7.340 9.701 7.619 1.00 87.75 92 ALA A O 1
ATOM 683 N N . THR A 1 93 ? -7.181 11.924 7.346 1.00 92.56 93 THR A N 1
ATOM 684 C CA . THR A 1 93 ? -8.542 12.228 7.811 1.00 92.56 93 THR A CA 1
ATOM 685 C C . THR A 1 93 ? -9.599 11.602 6.905 1.00 92.56 93 THR A C 1
ATOM 687 O O . THR A 1 93 ? -10.555 11.006 7.403 1.00 92.56 93 THR A O 1
ATOM 690 N N . CYS A 1 94 ? -9.443 11.703 5.583 1.00 92.56 94 CYS A N 1
ATOM 691 C CA . CYS A 1 94 ? -10.388 11.110 4.642 1.00 92.56 94 CYS A CA 1
ATOM 692 C C . CYS A 1 94 ? -10.388 9.575 4.727 1.00 92.56 94 CYS A C 1
ATOM 694 O O . CYS A 1 94 ? -11.452 8.970 4.870 1.00 92.56 94 CYS A O 1
ATOM 696 N N . MET A 1 95 ? -9.204 8.956 4.729 1.00 90.38 95 MET A N 1
ATOM 697 C CA . MET A 1 95 ? -9.043 7.501 4.822 1.00 90.38 95 MET A CA 1
ATOM 698 C C . MET A 1 95 ? -9.631 6.943 6.120 1.00 90.38 95 MET A C 1
ATOM 700 O O . MET A 1 95 ? -10.310 5.916 6.099 1.00 90.38 95 MET A O 1
ATOM 704 N N . THR A 1 96 ? -9.440 7.658 7.233 1.00 89.44 96 THR A N 1
ATOM 705 C CA . THR A 1 96 ? -10.050 7.326 8.530 1.00 89.44 96 THR A CA 1
ATOM 706 C C . THR A 1 96 ? -11.569 7.460 8.474 1.00 89.44 96 THR A C 1
ATOM 708 O O . THR A 1 96 ? -12.286 6.561 8.902 1.00 89.44 96 THR A O 1
ATOM 711 N N . LYS A 1 97 ? -12.086 8.557 7.906 1.00 92.44 97 LYS A N 1
ATOM 712 C CA . LYS A 1 97 ? -13.532 8.800 7.790 1.00 92.44 97 LYS A CA 1
ATOM 713 C C . LYS A 1 97 ? -14.246 7.734 6.954 1.00 92.44 97 LYS A C 1
ATOM 715 O O . LYS A 1 97 ? -15.400 7.427 7.241 1.00 92.44 97 LYS A O 1
ATOM 720 N N . LEU A 1 98 ? -13.589 7.201 5.925 1.00 91.62 98 LEU A N 1
ATOM 721 C CA . LEU A 1 98 ? -14.124 6.125 5.086 1.00 91.62 98 LEU A CA 1
ATOM 722 C C . LEU A 1 98 ? -13.857 4.716 5.642 1.00 91.62 98 LEU A C 1
ATOM 724 O O . LEU A 1 98 ? -14.324 3.750 5.048 1.00 91.62 98 LEU A O 1
ATOM 728 N N . GLY A 1 99 ? -13.129 4.578 6.757 1.00 89.81 99 GLY A N 1
ATOM 729 C CA . GLY A 1 99 ? -12.797 3.273 7.340 1.00 89.81 99 GLY A CA 1
ATOM 730 C C . GLY A 1 99 ? -11.827 2.439 6.492 1.00 89.81 99 GLY A C 1
ATOM 731 O O . GLY A 1 99 ? -11.732 1.224 6.672 1.00 89.81 99 GLY A O 1
ATOM 732 N N . CYS A 1 100 ? -11.094 3.065 5.562 1.00 89.88 100 CYS A N 1
ATOM 733 C CA . CYS A 1 100 ? -10.187 2.346 4.666 1.00 89.88 100 CYS A CA 1
ATOM 734 C C . CYS A 1 100 ? -9.041 1.686 5.447 1.00 89.88 100 CYS A C 1
ATOM 736 O O . CYS A 1 100 ? -8.718 0.525 5.211 1.00 89.88 100 CYS A O 1
ATOM 738 N N . THR A 1 101 ? -8.449 2.412 6.401 1.00 87.75 101 THR A N 1
ATOM 739 C CA . THR A 1 101 ? -7.334 1.917 7.225 1.00 87.75 101 THR A CA 1
ATOM 740 C C . THR A 1 101 ? -7.753 0.756 8.122 1.00 87.75 101 THR A C 1
ATOM 742 O O . THR A 1 101 ? -7.025 -0.222 8.234 1.00 87.75 101 THR A O 1
ATOM 745 N N . GLU A 1 102 ? -8.946 0.832 8.717 1.00 88.44 102 GLU A N 1
ATOM 746 C CA . GLU A 1 102 ? -9.491 -0.248 9.546 1.00 88.44 102 GLU A CA 1
ATOM 747 C C . GLU A 1 102 ? -9.684 -1.523 8.720 1.00 88.44 102 GLU A C 1
ATOM 749 O O . GLU A 1 102 ? -9.202 -2.583 9.103 1.00 88.44 102 GLU A O 1
ATOM 754 N N . THR A 1 103 ? -10.276 -1.396 7.529 1.00 88.81 103 THR A N 1
ATOM 755 C CA . THR A 1 103 ? -10.456 -2.525 6.604 1.00 88.81 103 THR A CA 1
ATOM 756 C C . THR A 1 103 ? -9.117 -3.151 6.209 1.00 88.81 103 THR A C 1
ATOM 758 O O . THR A 1 103 ? -8.999 -4.375 6.154 1.00 88.81 103 THR A O 1
ATOM 761 N N . LEU A 1 104 ? -8.091 -2.326 5.963 1.00 90.00 104 LEU A N 1
ATOM 762 C CA . LEU A 1 104 ? -6.746 -2.812 5.663 1.00 90.00 104 LEU A CA 1
ATOM 763 C C . LEU A 1 104 ? -6.160 -3.595 6.841 1.00 90.00 104 LEU A C 1
ATOM 765 O O . LEU A 1 104 ? -5.611 -4.670 6.621 1.00 90.00 104 LEU A O 1
ATOM 769 N N . TYR A 1 105 ? -6.276 -3.097 8.073 1.00 90.44 105 TYR A N 1
ATOM 770 C CA . TYR A 1 105 ? -5.743 -3.780 9.257 1.00 90.44 105 TYR A CA 1
ATOM 771 C C . TYR A 1 105 ? -6.469 -5.085 9.542 1.00 90.44 105 TYR A C 1
ATOM 773 O O . TYR A 1 105 ? -5.815 -6.100 9.749 1.00 90.44 105 TYR A O 1
ATOM 781 N N . THR A 1 106 ? -7.800 -5.096 9.454 1.00 91.25 106 THR A N 1
ATOM 782 C CA . THR A 1 106 ? -8.578 -6.332 9.569 1.00 91.25 106 THR A CA 1
ATOM 783 C C . THR A 1 106 ? -8.170 -7.344 8.501 1.00 91.25 106 THR A C 1
ATOM 785 O O . THR A 1 106 ? -8.025 -8.523 8.804 1.00 91.25 106 THR A O 1
ATOM 788 N N . CYS A 1 107 ? -7.940 -6.896 7.263 1.00 92.81 107 CYS A N 1
ATOM 789 C CA . CYS A 1 107 ? -7.571 -7.796 6.173 1.00 92.81 107 CYS A CA 1
ATOM 790 C C . CYS A 1 107 ? -6.141 -8.335 6.305 1.00 92.81 107 CYS A C 1
ATOM 792 O O . CYS A 1 107 ? -5.873 -9.505 6.061 1.00 92.81 107 CYS A O 1
ATOM 794 N N . THR A 1 108 ? -5.196 -7.472 6.672 1.00 91.12 108 THR A N 1
ATOM 795 C CA . THR A 1 108 ? -3.768 -7.814 6.689 1.00 91.12 108 THR A CA 1
ATOM 796 C C . THR A 1 108 ? -3.297 -8.415 8.006 1.00 91.12 108 THR A C 1
ATOM 798 O O . THR A 1 108 ? -2.262 -9.069 8.020 1.00 91.12 108 THR A O 1
ATOM 801 N N . GLY A 1 109 ? -4.007 -8.186 9.109 1.00 90.31 109 GLY A N 1
ATOM 802 C CA . GLY A 1 109 ? -3.518 -8.502 10.452 1.00 90.31 109 GLY A CA 1
ATOM 803 C C . GLY A 1 109 ? -2.462 -7.517 10.972 1.00 90.31 109 GLY A C 1
ATOM 804 O O . GLY A 1 109 ? -1.815 -7.775 11.988 1.00 90.31 109 GLY A O 1
ATOM 805 N N . LEU A 1 110 ? -2.251 -6.381 10.291 1.00 86.81 110 LEU A N 1
ATOM 806 C CA . LEU A 1 110 ? -1.358 -5.328 10.773 1.00 86.81 110 LEU A CA 1
ATOM 807 C C . LEU A 1 110 ? -1.894 -4.710 12.067 1.00 86.81 110 LEU A C 1
ATOM 809 O O . LEU A 1 110 ? -3.042 -4.278 12.146 1.00 86.81 110 LEU A O 1
ATOM 813 N N . THR A 1 111 ? -1.021 -4.602 13.066 1.00 83.25 111 THR A N 1
ATOM 814 C CA . THR A 1 111 ? -1.326 -3.939 14.343 1.00 83.25 111 THR A CA 1
ATOM 815 C C . THR A 1 111 ? -0.763 -2.524 14.428 1.00 83.25 111 THR A C 1
ATOM 817 O O . THR A 1 111 ? -1.171 -1.755 15.291 1.00 83.25 111 THR A O 1
ATOM 820 N N . GLU A 1 112 ? 0.171 -2.180 13.541 1.00 81.94 112 GLU A N 1
ATOM 821 C CA . GLU A 1 112 ? 0.849 -0.887 13.484 1.00 81.94 112 GLU A CA 1
ATOM 822 C C . GLU A 1 112 ? 0.690 -0.269 12.088 1.00 81.94 112 GLU A C 1
ATOM 824 O O . GLU A 1 112 ? 0.610 -1.003 11.095 1.00 81.94 112 GLU A O 1
ATOM 829 N N . PRO A 1 113 ? 0.659 1.071 11.982 1.00 80.88 113 PRO A N 1
ATOM 830 C CA . PRO A 1 113 ? 0.606 1.734 10.692 1.00 80.88 113 PRO A CA 1
ATOM 831 C C . PRO A 1 113 ? 1.855 1.454 9.865 1.00 80.88 113 PRO A C 1
ATOM 833 O O . PRO A 1 113 ? 2.980 1.461 10.369 1.00 80.88 113 PRO A O 1
ATOM 836 N N . LEU A 1 114 ? 1.646 1.286 8.559 1.00 82.94 114 LEU A N 1
ATOM 837 C CA . LEU A 1 114 ? 2.742 1.308 7.600 1.00 82.94 114 LEU A CA 1
ATOM 838 C C . LEU A 1 114 ? 3.455 2.664 7.674 1.00 82.94 114 LEU A C 1
ATOM 840 O O . LEU A 1 114 ? 2.793 3.695 7.859 1.00 82.94 114 LEU A O 1
ATOM 844 N N . PRO A 1 115 ? 4.785 2.694 7.498 1.00 82.62 115 PRO A N 1
ATOM 845 C CA . PRO A 1 115 ? 5.496 3.953 7.394 1.00 82.62 115 PRO A CA 1
ATOM 846 C C . PRO A 1 115 ? 4.913 4.790 6.253 1.00 82.62 115 PRO A C 1
ATOM 848 O O . PRO A 1 115 ? 4.448 4.278 5.234 1.00 82.62 115 PRO A O 1
ATOM 851 N N . SER A 1 116 ? 4.912 6.105 6.444 1.00 84.12 116 SER A N 1
ATOM 852 C CA . SER A 1 116 ? 4.493 7.027 5.397 1.00 84.12 116 SER A CA 1
ATOM 853 C C . SER A 1 116 ? 5.539 7.043 4.286 1.00 84.12 116 SER A C 1
ATOM 855 O O . SER A 1 116 ? 6.710 7.302 4.573 1.00 84.12 116 SER A O 1
ATOM 857 N N . PRO A 1 117 ? 5.151 6.840 3.019 1.00 85.88 117 PRO A N 1
ATOM 858 C CA . PRO A 1 117 ? 6.124 6.836 1.950 1.00 85.88 117 PRO A CA 1
ATOM 859 C C . PRO A 1 117 ? 6.643 8.256 1.712 1.00 85.88 117 PRO A C 1
ATOM 861 O O . PRO A 1 117 ? 5.879 9.220 1.642 1.00 85.88 117 PRO A O 1
ATOM 864 N N . THR A 1 118 ? 7.960 8.392 1.583 1.00 86.44 118 THR A N 1
ATOM 865 C CA . THR A 1 118 ? 8.615 9.700 1.379 1.00 86.44 118 THR A CA 1
ATOM 866 C C . THR A 1 118 ? 8.911 9.993 -0.092 1.00 86.44 118 THR A C 1
ATOM 868 O O . THR A 1 118 ? 9.217 11.129 -0.458 1.00 86.44 118 THR A O 1
ATOM 871 N N . LYS A 1 119 ? 8.793 8.975 -0.951 1.00 87.31 119 LYS A N 1
ATOM 872 C CA . LYS A 1 119 ? 8.984 9.036 -2.404 1.00 87.31 119 LYS A CA 1
ATOM 873 C C . LYS A 1 119 ? 8.198 7.919 -3.099 1.00 87.31 119 LYS A C 1
ATOM 875 O O . LYS A 1 119 ? 7.810 6.940 -2.471 1.00 87.31 119 LYS A O 1
ATOM 880 N N . LEU A 1 120 ? 8.014 8.039 -4.414 1.00 88.38 120 LEU A N 1
ATOM 881 C CA . LEU A 1 120 ? 7.610 6.907 -5.254 1.00 88.38 120 LEU A CA 1
ATOM 882 C C . LEU A 1 120 ? 8.824 6.020 -5.556 1.00 88.38 120 LEU A C 1
ATOM 884 O O . LEU A 1 120 ? 9.871 6.530 -5.961 1.00 88.38 120 LEU A O 1
ATOM 888 N N . SER A 1 121 ? 8.658 4.701 -5.458 1.00 90.56 121 SER A N 1
ATOM 889 C CA . SER A 1 121 ? 9.678 3.730 -5.866 1.00 90.56 121 SER A CA 1
ATOM 890 C C . SER A 1 121 ? 9.050 2.576 -6.652 1.00 90.56 121 SER A C 1
ATOM 892 O O . SER A 1 121 ? 8.153 1.933 -6.127 1.00 90.56 121 SER A O 1
ATOM 894 N N . PRO A 1 122 ? 9.527 2.238 -7.865 1.00 89.25 122 PRO A N 1
ATOM 895 C CA . PRO A 1 122 ? 9.068 1.061 -8.607 1.00 89.25 122 PRO A CA 1
ATOM 896 C C . PRO A 1 122 ? 9.739 -0.247 -8.148 1.00 89.25 122 PRO A C 1
ATOM 898 O O . PRO A 1 122 ? 9.662 -1.254 -8.846 1.00 89.25 122 PRO A O 1
ATOM 901 N N . VAL A 1 123 ? 10.452 -0.241 -7.017 1.00 86.56 123 VAL A N 1
ATOM 902 C CA . VAL A 1 123 ? 11.191 -1.402 -6.509 1.00 86.56 123 VAL A CA 1
ATOM 903 C C . VAL A 1 123 ? 10.719 -1.751 -5.105 1.00 86.56 123 VAL A C 1
ATOM 905 O O . VAL A 1 123 ? 10.847 -0.934 -4.195 1.00 86.56 123 VAL A O 1
ATOM 908 N N . CYS A 1 124 ? 10.263 -2.992 -4.931 1.00 84.19 124 CYS A N 1
ATOM 909 C CA . CYS A 1 124 ? 9.968 -3.579 -3.633 1.00 84.19 124 CYS A CA 1
ATOM 910 C C . CYS A 1 124 ? 11.120 -4.486 -3.199 1.00 84.19 124 CYS A C 1
ATOM 912 O O . CYS A 1 124 ? 11.230 -5.641 -3.599 1.00 84.19 124 CYS A O 1
ATOM 914 N N . SER A 1 125 ? 12.044 -3.947 -2.417 1.00 64.94 125 SER A N 1
ATOM 915 C CA . SER A 1 125 ? 13.212 -4.694 -1.949 1.00 64.94 125 SER A CA 1
ATOM 916 C C . SER A 1 125 ? 12.940 -5.316 -0.578 1.00 64.94 125 SER A C 1
ATOM 918 O O . SER A 1 125 ? 13.380 -4.796 0.441 1.00 64.94 125 SER A O 1
ATOM 920 N N . ALA A 1 126 ? 12.252 -6.456 -0.556 1.00 50.16 126 ALA A N 1
ATOM 921 C CA . ALA A 1 126 ? 12.512 -7.480 0.466 1.00 50.16 126 ALA A CA 1
ATOM 922 C C . ALA A 1 126 ? 13.499 -8.549 -0.046 1.00 50.16 126 ALA A C 1
ATOM 924 O O . ALA A 1 126 ? 14.031 -9.363 0.703 1.00 50.16 126 ALA A O 1
ATOM 925 N N . THR A 1 127 ? 13.827 -8.514 -1.337 1.00 42.28 127 THR A N 1
ATOM 926 C CA . THR A 1 127 ? 14.998 -9.160 -1.928 1.00 42.28 127 THR A CA 1
ATOM 927 C C . THR A 1 127 ? 15.389 -8.309 -3.133 1.00 42.28 127 THR A C 1
ATOM 929 O O . THR A 1 127 ? 14.524 -7.907 -3.905 1.00 42.28 127 THR A O 1
ATOM 932 N N . GLY A 1 128 ? 16.672 -7.967 -3.274 1.00 34.41 128 GLY A N 1
ATOM 933 C CA . GLY A 1 128 ? 17.159 -7.164 -4.400 1.00 34.41 128 GLY A CA 1
ATOM 934 C C . GLY A 1 128 ? 16.773 -7.745 -5.773 1.00 34.41 128 GLY A C 1
ATOM 935 O O . GLY A 1 128 ? 16.342 -8.895 -5.876 1.00 34.41 128 GLY A O 1
ATOM 936 N N . PRO A 1 129 ? 16.943 -6.969 -6.856 1.00 40.50 129 PRO A N 1
ATOM 937 C CA . PRO A 1 129 ? 16.388 -7.299 -8.159 1.00 40.50 129 PRO A CA 1
ATOM 938 C C . PRO A 1 129 ? 16.903 -8.655 -8.653 1.00 40.50 129 PRO A C 1
ATOM 940 O O . PRO A 1 129 ? 18.100 -8.830 -8.883 1.00 40.50 129 PRO A O 1
ATOM 943 N N . SER A 1 130 ? 15.991 -9.576 -8.968 1.00 42.38 130 SER A N 1
ATOM 944 C CA . SER A 1 130 ? 16.284 -10.756 -9.801 1.00 42.38 130 SER A CA 1
ATOM 945 C C . SER A 1 130 ? 16.606 -10.393 -11.269 1.00 42.38 130 SER A C 1
ATOM 947 O O . SER A 1 130 ? 16.462 -11.212 -12.174 1.00 42.38 130 SER A O 1
ATOM 949 N N . LEU A 1 131 ? 17.115 -9.182 -11.527 1.00 41.69 131 LEU A N 1
ATOM 950 C CA . LEU A 1 131 ? 17.624 -8.734 -12.827 1.00 41.69 131 LEU A CA 1
ATOM 951 C C . LEU A 1 131 ? 19.128 -9.013 -13.027 1.00 41.69 131 LEU A C 1
ATOM 953 O O . LEU A 1 131 ? 19.721 -8.510 -13.974 1.00 41.69 131 LEU A O 1
ATOM 957 N N . LEU A 1 132 ? 19.739 -9.884 -12.213 1.00 40.66 132 LEU A N 1
ATOM 958 C CA . LEU A 1 132 ? 21.046 -10.505 -12.500 1.00 40.66 132 LEU A CA 1
ATOM 959 C C . LEU A 1 132 ? 20.937 -11.982 -12.917 1.00 40.66 132 LEU A C 1
ATOM 961 O O . LEU A 1 132 ? 21.833 -12.784 -12.667 1.00 40.66 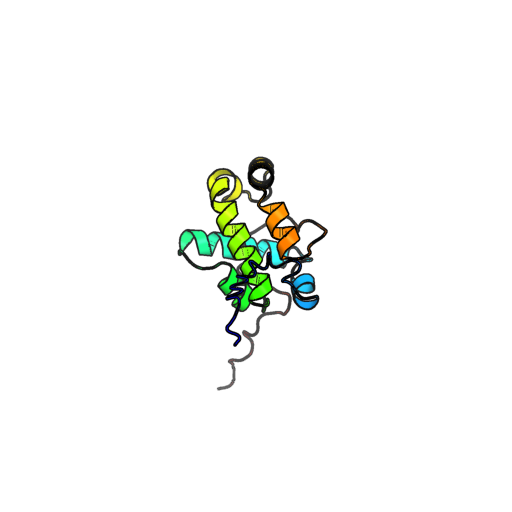132 LEU A O 1
ATOM 965 N N . ARG A 1 133 ? 19.863 -12.357 -13.624 1.00 45.12 133 ARG A N 1
ATOM 966 C CA . ARG A 1 133 ? 19.814 -13.627 -14.369 1.00 45.12 133 ARG A CA 1
ATOM 967 C C . ARG A 1 133 ? 19.503 -13.423 -15.850 1.00 45.12 133 ARG A C 1
ATOM 969 O O . ARG A 1 133 ? 18.589 -14.034 -16.391 1.00 45.12 133 ARG A O 1
ATOM 976 N N . ARG A 1 134 ? 20.284 -12.568 -16.521 1.00 44.78 134 ARG A N 1
ATOM 977 C CA . ARG A 1 134 ? 20.462 -12.609 -17.987 1.00 44.78 134 ARG A CA 1
ATOM 978 C C . ARG A 1 134 ? 21.745 -11.901 -18.445 1.00 44.78 134 ARG A C 1
ATOM 980 O O . ARG A 1 134 ? 21.708 -10.943 -19.200 1.00 44.78 134 ARG A O 1
ATOM 987 N N . THR A 1 135 ? 22.893 -12.436 -18.045 1.00 48.16 135 THR A N 1
ATOM 988 C CA . THR A 1 135 ? 24.114 -12.376 -18.866 1.00 48.16 135 THR A CA 1
ATOM 989 C C . THR A 1 135 ? 24.754 -13.761 -18.872 1.00 48.16 135 THR A C 1
ATOM 991 O O . THR A 1 135 ? 25.549 -14.138 -18.018 1.00 48.16 135 THR A O 1
ATOM 994 N N . SER A 1 136 ? 24.328 -14.576 -19.830 1.00 46.31 136 SER A N 1
ATOM 995 C CA . SER A 1 136 ? 25.060 -15.764 -20.269 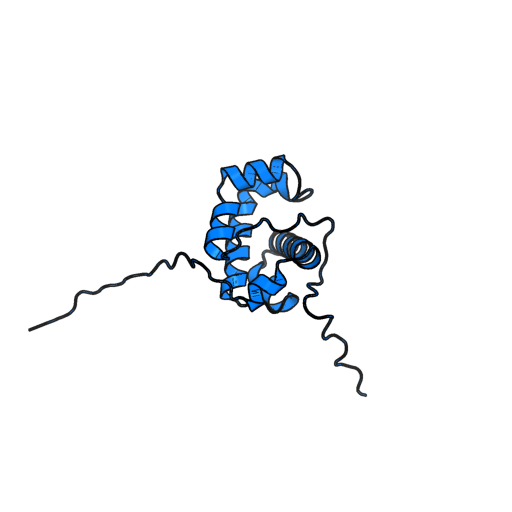1.00 46.31 136 SER A CA 1
ATOM 996 C C . SER A 1 136 ? 24.819 -15.903 -21.767 1.00 46.31 136 SER A C 1
ATOM 998 O O . SER A 1 136 ? 23.906 -16.602 -22.201 1.00 46.31 136 SER A O 1
ATOM 1000 N N . ALA A 1 137 ? 25.590 -15.131 -22.525 1.00 38.38 137 ALA A N 1
ATOM 1001 C CA . ALA A 1 137 ? 25.967 -15.389 -23.905 1.00 38.38 137 ALA A CA 1
ATOM 1002 C C . ALA A 1 137 ? 27.397 -14.868 -24.062 1.00 38.38 137 ALA A C 1
ATOM 1004 O O . ALA A 1 137 ? 27.643 -13.740 -23.574 1.00 38.38 137 ALA A O 1
#

Radius of gyration: 17.58 Å; chains: 1; bounding box: 62×55×38 Å